Protein AF-A0A6A6EBR3-F1 (afdb_monome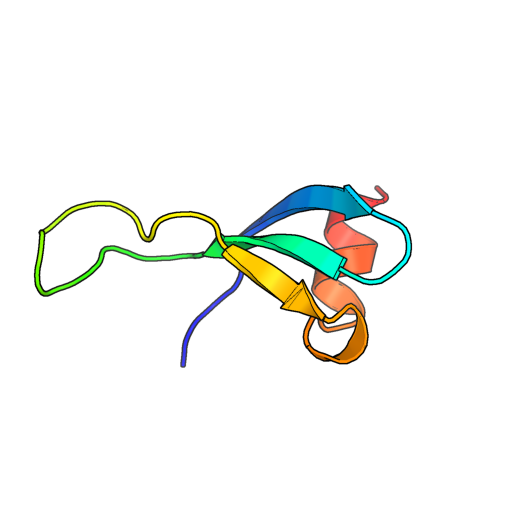r)

Structure (mmCIF, N/CA/C/O backbone):
data_AF-A0A6A6EBR3-F1
#
_entry.id   AF-A0A6A6EBR3-F1
#
loop_
_atom_site.group_PDB
_atom_site.id
_atom_site.type_symbol
_atom_site.label_atom_id
_atom_site.label_alt_id
_atom_site.label_comp_id
_atom_site.label_asym_id
_atom_site.label_entity_id
_atom_site.label_seq_id
_atom_site.pdbx_PDB_ins_code
_atom_site.Cartn_x
_atom_site.Cartn_y
_atom_site.Cartn_z
_atom_site.occupancy
_atom_site.B_iso_or_equiv
_atom_site.auth_seq_id
_atom_site.auth_comp_id
_atom_site.auth_asym_id
_atom_site.auth_atom_id
_atom_site.pdbx_PDB_model_num
ATOM 1 N N . LEU A 1 1 ? -4.078 -3.833 16.013 1.00 49.38 1 LEU A N 1
ATOM 2 C CA . LEU A 1 1 ? -3.211 -4.303 14.907 1.00 49.38 1 LEU A CA 1
ATOM 3 C C . LEU A 1 1 ? -3.706 -3.648 13.626 1.00 49.38 1 LEU A C 1
ATOM 5 O O . LEU A 1 1 ? -4.852 -3.874 13.265 1.00 49.38 1 LEU A O 1
ATOM 9 N N . TRP A 1 2 ? -2.903 -2.786 13.002 1.00 63.16 2 TRP A N 1
ATOM 10 C CA . TRP A 1 2 ? -3.257 -2.132 11.737 1.00 63.16 2 TRP A CA 1
ATOM 11 C C . TRP A 1 2 ? -3.051 -3.141 10.601 1.00 63.16 2 TRP A C 1
ATOM 13 O O . TRP A 1 2 ? -1.966 -3.708 10.483 1.00 63.16 2 TRP A O 1
ATOM 23 N N . GLY A 1 3 ? -4.087 -3.425 9.812 1.00 67.25 3 GLY A N 1
ATOM 24 C CA . GLY A 1 3 ? -3.992 -4.336 8.668 1.00 67.25 3 GLY A CA 1
ATOM 25 C C . GLY A 1 3 ? -3.778 -3.550 7.380 1.00 67.25 3 GLY A C 1
ATOM 26 O O . GLY A 1 3 ? -4.466 -2.562 7.164 1.00 67.25 3 GLY A O 1
ATOM 27 N N . ALA A 1 4 ? -2.858 -3.964 6.515 1.00 76.75 4 ALA A N 1
ATOM 28 C CA . ALA A 1 4 ? -2.764 -3.424 5.159 1.00 76.75 4 ALA A CA 1
ATOM 29 C C . ALA A 1 4 ? -3.716 -4.193 4.229 1.00 76.75 4 ALA A C 1
ATOM 31 O O . ALA A 1 4 ? -3.770 -5.421 4.288 1.00 76.75 4 ALA A O 1
ATOM 32 N N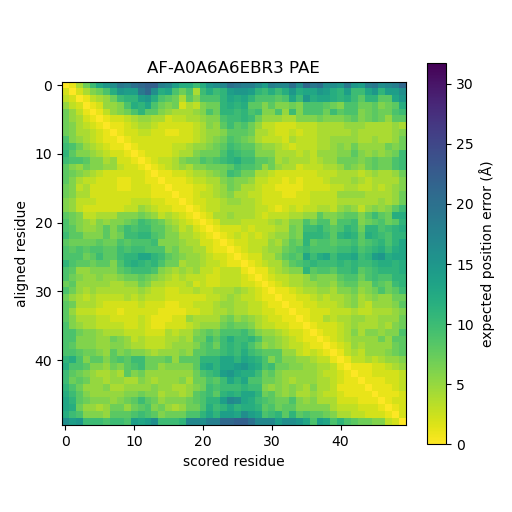 . THR A 1 5 ? -4.471 -3.488 3.387 1.00 77.19 5 THR A N 1
ATOM 33 C CA . THR A 1 5 ? -5.449 -4.090 2.463 1.00 77.19 5 THR A CA 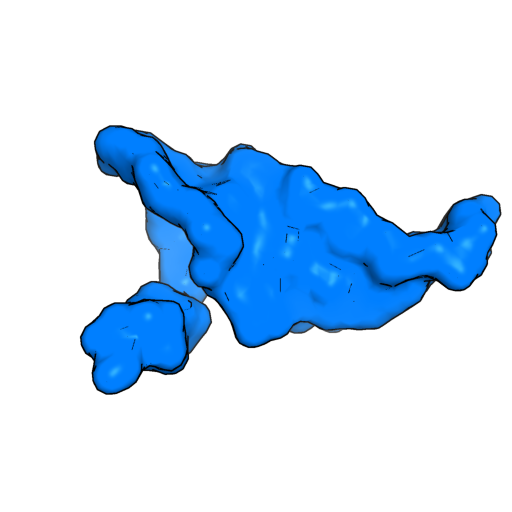1
ATOM 34 C C . THR A 1 5 ? -4.853 -4.324 1.083 1.00 77.19 5 THR A C 1
ATOM 36 O O . THR A 1 5 ? -5.126 -5.348 0.466 1.00 77.19 5 THR A O 1
ATOM 39 N N . SER A 1 6 ? -4.068 -3.369 0.576 1.00 79.81 6 SER A N 1
ATOM 40 C CA . SER A 1 6 ? -3.523 -3.410 -0.784 1.00 79.81 6 SER A CA 1
ATOM 41 C C . SER A 1 6 ? -2.354 -2.436 -0.952 1.00 79.81 6 SER A C 1
ATOM 43 O O . SER A 1 6 ? -2.292 -1.410 -0.274 1.00 79.81 6 SER A O 1
ATOM 45 N N . ILE A 1 7 ? -1.437 -2.739 -1.874 1.00 85.25 7 ILE A N 1
ATOM 46 C CA . ILE A 1 7 ? -0.452 -1.779 -2.381 1.00 85.25 7 ILE A CA 1
ATOM 47 C C . ILE A 1 7 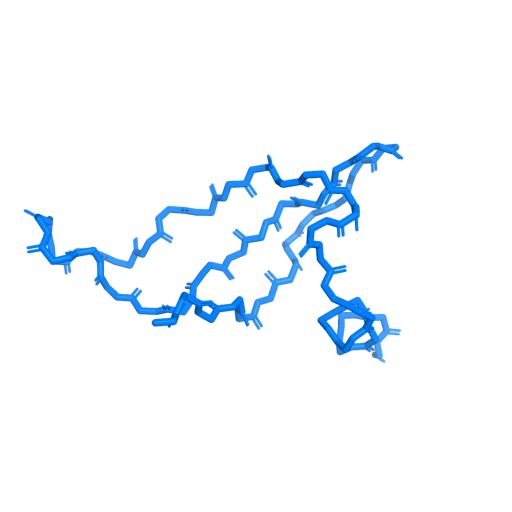? -1.065 -1.102 -3.609 1.00 85.25 7 ILE A C 1
ATOM 49 O O . ILE A 1 7 ? -1.427 -1.754 -4.582 1.00 85.25 7 ILE A O 1
ATOM 53 N N . LEU A 1 8 ? -1.183 0.219 -3.566 1.00 86.81 8 LEU A N 1
ATOM 54 C CA . LEU A 1 8 ? -1.735 1.018 -4.656 1.00 86.81 8 LEU A CA 1
ATOM 55 C C . LEU A 1 8 ? -0.662 1.431 -5.666 1.00 86.81 8 LEU A C 1
ATOM 57 O O . LEU A 1 8 ? -0.938 1.530 -6.858 1.00 86.81 8 LEU A O 1
ATOM 61 N N . LYS A 1 9 ? 0.549 1.735 -5.184 1.00 87.88 9 LYS A N 1
ATOM 62 C CA . LYS A 1 9 ? 1.685 2.198 -5.998 1.00 87.88 9 LYS A CA 1
ATOM 63 C C . LYS A 1 9 ? 3.004 1.734 -5.394 1.00 87.88 9 LYS A C 1
ATOM 65 O O . LYS A 1 9 ? 3.095 1.530 -4.183 1.00 87.88 9 LYS A O 1
ATOM 70 N N . GLU A 1 10 ? 4.048 1.662 -6.211 1.00 91.50 10 GLU A N 1
ATOM 71 C CA . GLU A 1 10 ? 5.422 1.533 -5.731 1.00 91.50 10 GLU A CA 1
ATOM 72 C C . GLU A 1 10 ? 6.318 2.640 -6.279 1.00 91.50 10 GLU A C 1
ATOM 74 O O . GLU A 1 10 ? 6.061 3.212 -7.336 1.00 91.50 10 GLU A O 1
ATOM 79 N N . ASN A 1 11 ? 7.375 2.935 -5.534 1.00 88.19 11 ASN A N 1
ATOM 80 C CA . ASN A 1 11 ? 8.557 3.623 -6.034 1.00 88.19 11 ASN A CA 1
ATOM 81 C C . ASN A 1 11 ? 9.804 2.846 -5.582 1.00 88.19 11 ASN A C 1
ATOM 83 O O . ASN A 1 11 ? 9.685 1.839 -4.879 1.00 88.19 11 ASN A O 1
ATOM 87 N N . ASP A 1 12 ? 11.001 3.322 -5.925 1.00 85.12 12 ASP A N 1
ATOM 88 C CA . ASP A 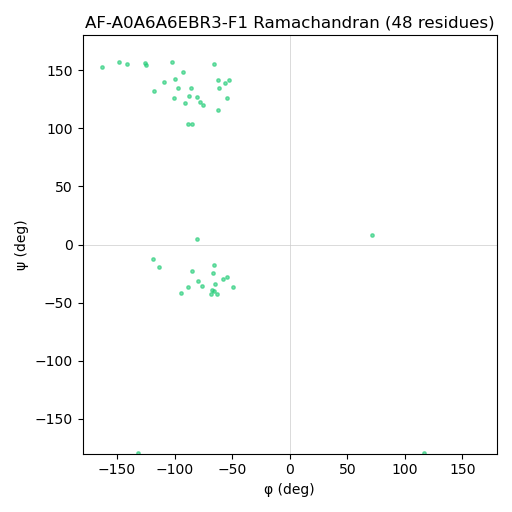1 12 ? 12.260 2.625 -5.624 1.00 85.12 12 ASP A CA 1
ATOM 89 C C . ASP A 1 12 ? 12.390 2.167 -4.163 1.00 85.12 12 ASP A C 1
ATOM 91 O O . ASP A 1 12 ? 12.900 1.078 -3.896 1.00 85.12 12 ASP A O 1
ATOM 95 N N . ARG A 1 13 ? 11.893 2.958 -3.201 1.00 86.75 13 ARG A N 1
ATOM 96 C CA . ARG A 1 13 ? 12.142 2.741 -1.763 1.00 86.75 13 ARG A CA 1
ATOM 97 C C . ARG A 1 13 ? 10.893 2.471 -0.925 1.00 86.75 13 ARG A C 1
ATOM 99 O O . ARG A 1 13 ? 11.024 2.068 0.236 1.00 86.75 13 ARG A O 1
ATOM 106 N N . LYS A 1 14 ? 9.694 2.699 -1.462 1.00 90.25 14 LYS A N 1
ATOM 107 C CA . LYS A 1 14 ? 8.436 2.696 -0.704 1.00 90.25 14 LYS A CA 1
ATOM 108 C C . LYS A 1 14 ? 7.282 2.063 -1.479 1.00 90.25 14 LYS A C 1
ATOM 110 O O . LYS A 1 14 ? 7.255 2.083 -2.708 1.00 90.25 14 LYS A O 1
ATOM 115 N N . TYR A 1 15 ? 6.305 1.569 -0.729 1.00 89.00 15 TYR A N 1
ATOM 116 C CA . TYR A 1 15 ? 4.988 1.189 -1.225 1.00 89.00 15 TYR A CA 1
ATOM 117 C C . TYR A 1 15 ? 3.946 2.182 -0.723 1.00 89.00 15 TYR A C 1
ATOM 119 O O . TYR A 1 15 ? 3.995 2.615 0.426 1.00 89.00 15 TYR A O 1
ATOM 127 N N . PHE A 1 16 ? 3.006 2.546 -1.584 1.00 89.88 16 PHE A N 1
ATOM 128 C CA . PHE A 1 16 ? 1.831 3.314 -1.206 1.00 89.88 16 PHE A CA 1
ATOM 129 C C . PHE A 1 16 ? 0.748 2.331 -0.775 1.00 89.88 16 PHE A C 1
ATOM 131 O O . PHE A 1 16 ? 0.180 1.633 -1.615 1.00 89.88 16 PHE A O 1
ATOM 138 N N . ILE A 1 17 ? 0.527 2.214 0.531 1.00 87.75 17 ILE A N 1
ATOM 139 C CA . ILE A 1 17 ? -0.303 1.170 1.133 1.00 87.75 17 ILE A CA 1
ATOM 140 C C . ILE A 1 17 ? -1.673 1.746 1.470 1.00 87.75 17 ILE A C 1
ATOM 142 O O . ILE A 1 17 ? -1.773 2.744 2.181 1.00 87.75 17 ILE A O 1
ATOM 146 N N . ALA A 1 18 ? -2.724 1.094 0.978 1.00 86.69 18 ALA A N 1
ATOM 147 C CA . ALA A 1 18 ? -4.079 1.273 1.472 1.00 86.69 18 ALA A CA 1
ATOM 148 C C . ALA A 1 18 ? -4.258 0.446 2.746 1.00 86.69 18 ALA A C 1
ATOM 150 O O . ALA A 1 18 ? -4.000 -0.762 2.763 1.00 86.69 18 ALA A O 1
ATOM 151 N N . TRP A 1 19 ? -4.708 1.102 3.807 1.00 85.19 19 TRP A N 1
ATOM 152 C CA . TRP A 1 19 ? -4.907 0.487 5.111 1.00 85.19 19 TRP A CA 1
ATOM 153 C C . TRP A 1 19 ? -6.337 -0.016 5.274 1.00 85.19 19 TRP A C 1
ATOM 155 O O . TRP A 1 19 ? -7.290 0.538 4.725 1.00 85.19 19 TRP A O 1
ATOM 165 N N . LYS A 1 20 ? -6.479 -1.095 6.038 1.00 80.75 20 LYS A N 1
ATOM 166 C CA . LYS A 1 20 ? -7.756 -1.703 6.379 1.00 80.75 20 LYS A CA 1
ATOM 167 C C . LYS A 1 20 ? -8.291 -1.015 7.619 1.00 80.75 20 LYS A C 1
ATOM 169 O O . LYS A 1 20 ? -7.626 -0.980 8.652 1.00 80.75 20 LYS A O 1
ATOM 174 N N . GLY A 1 21 ? -9.530 -0.561 7.523 1.00 80.81 21 GLY A N 1
ATOM 175 C CA . GLY A 1 21 ? -10.249 0.034 8.635 1.00 80.81 21 GLY A CA 1
ATOM 176 C C . GLY A 1 21 ? -10.600 1.488 8.385 1.00 80.81 21 GLY A C 1
ATOM 177 O O . GLY A 1 21 ? -10.325 2.058 7.327 1.00 80.81 21 GLY A O 1
ATOM 178 N N . VAL A 1 22 ? -11.248 2.042 9.393 1.00 81.12 22 VAL A N 1
ATOM 179 C CA . VAL A 1 22 ? -11.783 3.391 9.412 1.00 81.12 22 VAL A CA 1
ATOM 180 C C . VAL A 1 22 ? -11.062 4.115 10.537 1.00 81.12 22 VAL A C 1
ATOM 182 O O . VAL A 1 22 ? -10.923 3.561 11.629 1.00 81.12 22 VAL A O 1
ATOM 185 N N . ASP A 1 23 ? -10.566 5.309 10.256 1.00 79.25 23 ASP A N 1
ATOM 186 C CA . ASP A 1 23 ? -9.961 6.175 11.247 1.00 79.25 23 ASP A CA 1
ATOM 187 C C . ASP A 1 23 ? -11.024 6.546 12.293 1.00 79.25 23 ASP A C 1
ATOM 189 O O . ASP A 1 23 ? -12.010 7.205 11.956 1.00 79.25 23 ASP A O 1
ATOM 193 N N . PRO A 1 24 ? -10.862 6.133 13.563 1.00 79.56 24 PRO A N 1
ATOM 194 C CA . PRO A 1 24 ? -11.851 6.396 14.602 1.00 79.56 24 PRO A CA 1
ATOM 195 C C . PRO A 1 24 ? -11.993 7.889 14.924 1.00 79.56 24 PRO A C 1
ATOM 197 O O . PRO A 1 24 ? -12.990 8.273 15.528 1.00 79.56 24 PRO A O 1
ATOM 200 N N . ALA A 1 25 ? -11.026 8.728 14.535 1.00 82.25 25 ALA A N 1
ATOM 201 C CA . ALA A 1 25 ? -11.096 10.170 14.740 1.00 82.25 25 ALA A CA 1
ATOM 202 C C . ALA A 1 25 ? -11.966 10.880 13.692 1.00 82.25 25 ALA A C 1
ATOM 204 O O . ALA A 1 25 ? -12.584 11.895 14.002 1.00 82.25 25 ALA A O 1
ATOM 205 N N . THR A 1 26 ? -12.013 10.365 12.460 1.00 80.88 26 THR A N 1
ATOM 206 C CA . THR A 1 26 ? -12.713 11.012 11.334 1.00 80.88 26 THR A CA 1
ATOM 207 C C . THR A 1 26 ? -13.929 10.229 10.844 1.00 80.88 26 THR A C 1
ATOM 209 O O . THR A 1 26 ? -14.797 10.798 10.189 1.00 80.88 26 THR A O 1
ATOM 212 N N . GLY A 1 27 ? -14.022 8.937 11.162 1.00 82.44 27 GLY A N 1
ATOM 213 C CA . GLY A 1 27 ? -15.034 8.039 10.607 1.00 82.44 27 GLY A CA 1
ATOM 214 C C . GLY A 1 27 ? -14.802 7.698 9.130 1.00 82.44 27 GLY A C 1
ATOM 215 O O . GLY A 1 27 ? -15.655 7.058 8.517 1.00 82.44 27 GLY A O 1
ATOM 216 N N . GLU A 1 28 ? -13.658 8.082 8.556 1.00 82.19 28 GLU A N 1
ATOM 217 C CA . GLU A 1 28 ? -13.308 7.822 7.158 1.00 82.19 28 GLU A CA 1
ATOM 218 C C . GLU A 1 28 ? -12.320 6.664 7.020 1.00 82.19 28 GLU A C 1
ATOM 220 O O . GLU A 1 28 ? -11.571 6.346 7.940 1.00 82.19 28 GLU A O 1
ATOM 225 N N . ALA A 1 29 ? -12.279 6.019 5.853 1.00 81.62 29 ALA A N 1
ATOM 226 C CA . ALA A 1 29 ? -11.250 5.021 5.576 1.00 81.62 29 ALA A CA 1
ATOM 227 C C . ALA A 1 29 ? -9.848 5.626 5.761 1.00 81.62 29 ALA A C 1
ATOM 229 O O . ALA A 1 29 ? -9.590 6.759 5.345 1.00 81.62 29 ALA A O 1
ATOM 230 N N . TYR A 1 30 ? -8.930 4.862 6.355 1.00 82.62 30 TYR A N 1
ATOM 231 C CA . TYR A 1 30 ? -7.559 5.328 6.545 1.00 82.62 30 TYR A CA 1
ATOM 232 C C . TYR A 1 30 ? -6.942 5.778 5.219 1.00 82.62 30 TYR A C 1
ATOM 234 O O . TYR A 1 30 ? -6.895 5.024 4.240 1.0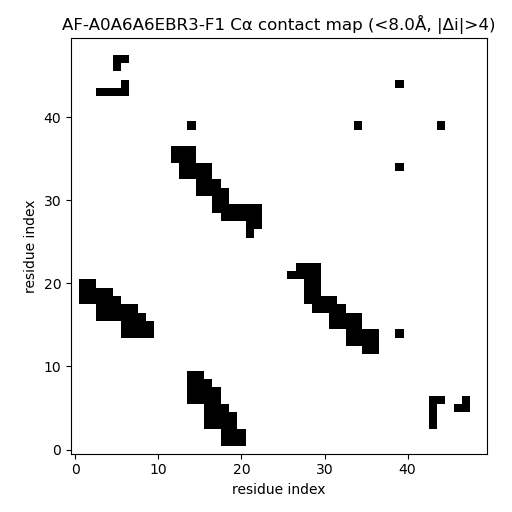0 82.62 30 TYR A O 1
ATOM 242 N N . LYS A 1 31 ? -6.424 7.010 5.203 1.00 83.94 31 LYS A N 1
ATOM 243 C CA . LYS A 1 31 ? -5.755 7.546 4.020 1.00 83.94 31 LYS A CA 1
ATOM 244 C C . LYS A 1 31 ? -4.539 6.678 3.686 1.00 83.94 31 LYS A C 1
ATOM 246 O O . LYS A 1 31 ? -3.774 6.340 4.593 1.00 83.94 31 LYS A O 1
ATOM 251 N N . PRO A 1 32 ? -4.334 6.314 2.410 1.00 87.88 32 PRO A N 1
ATOM 252 C CA . PRO A 1 32 ? -3.163 5.545 2.033 1.00 87.88 32 PRO A CA 1
ATOM 253 C C . PRO A 1 32 ? -1.879 6.332 2.317 1.00 87.88 32 PRO A C 1
ATOM 255 O O . PRO A 1 32 ? -1.826 7.545 2.091 1.00 87.88 32 PRO A O 1
ATOM 258 N N . THR A 1 33 ? -0.836 5.651 2.791 1.00 87.88 33 THR A N 1
ATOM 259 C CA . THR A 1 33 ? 0.451 6.280 3.135 1.00 87.88 33 THR A CA 1
ATOM 260 C C . THR A 1 33 ? 1.619 5.607 2.427 1.00 87.88 33 THR A C 1
ATOM 262 O O . THR A 1 33 ? 1.554 4.452 2.007 1.00 87.88 33 THR A O 1
ATOM 265 N N . TRP A 1 34 ? 2.711 6.357 2.262 1.00 89.56 34 TRP A N 1
ATOM 266 C CA . TRP A 1 34 ? 3.959 5.837 1.709 1.00 89.56 34 TRP A CA 1
ATOM 267 C C . TRP A 1 34 ? 4.805 5.190 2.802 1.00 89.56 34 TRP A C 1
ATOM 269 O O . TRP A 1 34 ? 5.512 5.881 3.536 1.00 89.56 34 TRP A O 1
ATOM 279 N N . GLU A 1 35 ? 4.808 3.864 2.832 1.00 87.25 35 GLU A N 1
ATOM 280 C CA . GLU A 1 35 ? 5.584 3.073 3.779 1.00 87.25 35 GLU A CA 1
ATOM 281 C C . GLU A 1 35 ? 6.882 2.541 3.157 1.00 87.25 35 GLU A C 1
ATOM 283 O O . GLU A 1 35 ? 6.897 2.138 1.990 1.00 87.25 35 GLU A O 1
ATOM 288 N N . PRO A 1 36 ? 7.997 2.494 3.907 1.00 87.75 36 PRO A N 1
ATOM 289 C CA . PRO A 1 36 ? 9.216 1.820 3.472 1.00 87.75 36 PRO A CA 1
ATOM 290 C C . PRO A 1 36 ? 8.948 0.374 3.037 1.00 87.75 36 PRO A C 1
ATOM 292 O O . PRO A 1 36 ? 8.214 -0.343 3.713 1.00 87.75 36 PRO A O 1
ATOM 295 N N . LYS A 1 37 ? 9.614 -0.108 1.976 1.00 82.44 37 LYS A N 1
ATOM 296 C CA . LYS A 1 37 ? 9.440 -1.499 1.495 1.00 82.44 37 LYS A CA 1
ATOM 297 C C . LYS A 1 37 ? 9.683 -2.560 2.582 1.00 82.44 37 LYS A C 1
ATOM 299 O O . LYS A 1 37 ? 9.073 -3.618 2.534 1.00 82.44 37 LYS A O 1
ATOM 304 N N . ARG A 1 38 ? 10.518 -2.258 3.586 1.00 80.94 38 ARG A N 1
ATOM 305 C CA . ARG A 1 38 ? 10.761 -3.113 4.766 1.00 80.94 38 ARG A CA 1
ATOM 306 C C . ARG A 1 38 ? 9.549 -3.279 5.698 1.00 80.94 38 ARG A C 1
ATOM 308 O O . ARG A 1 38 ? 9.502 -4.257 6.430 1.00 80.94 38 ARG A O 1
ATOM 315 N N . ASN A 1 39 ? 8.613 -2.327 5.695 1.00 74.38 39 ASN A N 1
ATOM 316 C CA . ASN A 1 39 ? 7.412 -2.361 6.533 1.00 74.38 39 ASN A CA 1
ATOM 317 C C . ASN A 1 39 ? 6.290 -3.178 5.877 1.00 74.38 39 ASN A C 1
ATOM 319 O O . ASN A 1 39 ? 5.412 -3.680 6.573 1.00 74.38 39 ASN A 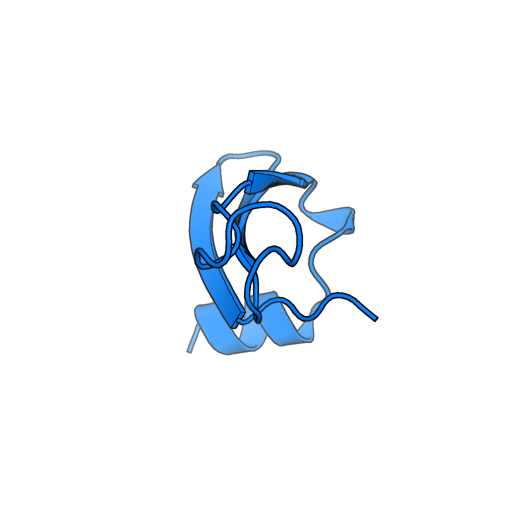O 1
ATOM 323 N N . ALA A 1 40 ? 6.313 -3.336 4.550 1.00 78.06 40 ALA A N 1
ATOM 324 C CA . ALA A 1 40 ? 5.397 -4.236 3.868 1.00 78.06 40 ALA A CA 1
ATOM 325 C C . ALA A 1 40 ? 5.850 -5.684 4.092 1.00 78.06 40 ALA A C 1
ATOM 327 O O . ALA A 1 40 ? 6.959 -6.070 3.715 1.00 78.06 40 ALA A O 1
ATOM 328 N N . ASN A 1 41 ? 4.990 -6.501 4.698 1.00 76.44 41 ASN A N 1
ATOM 329 C CA . ASN A 1 41 ? 5.267 -7.926 4.836 1.00 76.44 41 ASN A CA 1
ATOM 330 C C . ASN A 1 41 ? 5.297 -8.606 3.447 1.00 76.4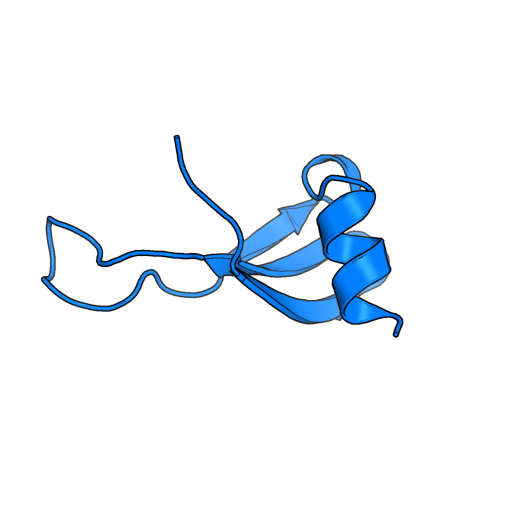4 41 ASN A C 1
ATOM 332 O O . ASN A 1 41 ? 4.692 -8.141 2.476 1.00 76.44 41 ASN A O 1
ATOM 336 N N . ARG A 1 42 ? 6.017 -9.734 3.336 1.00 76.44 42 ARG A N 1
ATOM 337 C CA . ARG A 1 42 ? 6.127 -10.480 2.063 1.00 76.44 42 ARG A CA 1
ATOM 338 C C . ARG A 1 42 ? 4.761 -10.912 1.524 1.00 76.44 42 ARG A C 1
ATOM 340 O O . ARG A 1 42 ? 4.611 -11.020 0.312 1.00 76.44 42 ARG A O 1
ATOM 347 N N . GLU A 1 43 ? 3.785 -11.142 2.399 1.00 74.69 43 GLU A N 1
ATOM 348 C CA . GLU A 1 43 ? 2.432 -11.546 2.013 1.00 74.69 43 GLU A CA 1
ATOM 349 C C . GLU A 1 43 ? 1.662 -10.440 1.292 1.00 74.69 43 GLU A C 1
ATOM 351 O O . GLU A 1 43 ? 1.069 -10.716 0.254 1.00 74.69 43 GLU A O 1
ATOM 356 N N . LEU A 1 44 ? 1.737 -9.190 1.757 1.00 78.94 44 LEU A N 1
ATOM 357 C CA . LEU A 1 44 ? 1.097 -8.051 1.094 1.00 78.94 44 LEU A CA 1
ATOM 358 C C . LEU A 1 44 ? 1.689 -7.817 -0.300 1.00 78.94 44 LEU A C 1
ATOM 360 O O . LEU A 1 44 ? 0.957 -7.620 -1.266 1.00 78.94 44 LEU A O 1
ATOM 364 N N . VAL A 1 45 ? 3.016 -7.908 -0.426 1.00 76.94 45 VAL A N 1
ATOM 365 C CA . VAL A 1 45 ? 3.691 -7.783 -1.728 1.00 76.94 45 VAL A CA 1
ATOM 366 C C . VAL A 1 45 ? 3.316 -8.944 -2.656 1.00 76.94 45 VAL A C 1
ATOM 368 O O . VAL A 1 45 ? 3.097 -8.733 -3.846 1.00 76.94 45 VAL A O 1
ATOM 371 N N . LYS A 1 46 ? 3.221 -10.171 -2.129 1.00 77.19 46 LYS A N 1
ATOM 372 C CA . LYS A 1 46 ? 2.824 -11.358 -2.902 1.00 77.19 46 LYS A CA 1
ATOM 373 C C . LYS A 1 46 ? 1.365 -11.289 -3.356 1.00 77.19 46 LYS A C 1
ATOM 375 O O . LYS A 1 46 ? 1.081 -11.686 -4.478 1.00 77.19 46 LYS A O 1
ATOM 380 N N . ALA A 1 47 ? 0.466 -10.790 -2.509 1.00 72.88 47 ALA A N 1
ATOM 381 C CA . ALA A 1 47 ? -0.933 -10.564 -2.858 1.00 72.88 47 ALA A CA 1
ATOM 382 C C . ALA A 1 47 ? -1.083 -9.498 -3.952 1.00 72.88 47 ALA A C 1
ATOM 384 O O . ALA A 1 47 ? -1.956 -9.626 -4.799 1.00 72.88 47 ALA A O 1
ATOM 385 N N . TRP A 1 48 ? -0.214 -8.483 -3.962 1.00 75.25 48 TRP A N 1
ATOM 386 C CA . TRP A 1 48 ? -0.227 -7.433 -4.979 1.00 75.25 48 TRP A CA 1
ATOM 387 C C . TRP A 1 48 ? 0.349 -7.862 -6.339 1.00 75.25 48 TRP A C 1
ATOM 389 O O . TRP A 1 48 ? -0.148 -7.430 -7.371 1.00 75.25 48 TRP A O 1
ATOM 399 N N . LYS A 1 49 ? 1.385 -8.711 -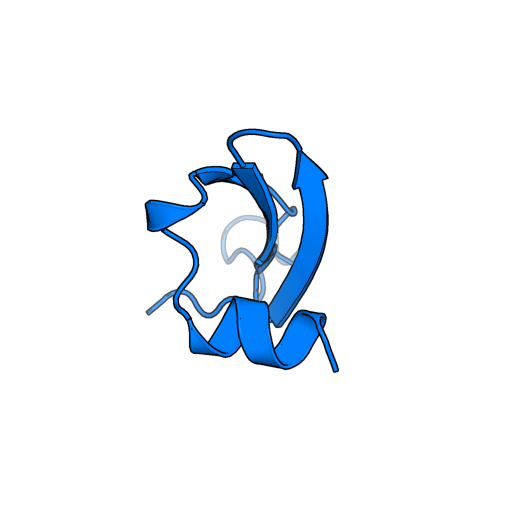6.367 1.00 71.94 49 LYS A N 1
ATOM 400 C CA . LYS A 1 49 ? 2.044 -9.163 -7.612 1.00 71.94 49 LYS A CA 1
ATOM 401 C C . LYS A 1 49 ? 1.318 -10.296 -8.358 1.00 71.94 49 LYS A C 1
ATOM 403 O O . LYS A 1 49 ? 1.898 -10.848 -9.292 1.00 71.94 49 LYS A O 1
ATOM 408 N N . LYS A 1 50 ? 0.137 -10.707 -7.901 1.00 58.69 50 LYS A N 1
ATOM 409 C CA . LYS A 1 50 ? -0.613 -11.832 -8.469 1.00 58.69 50 LYS A CA 1
ATOM 410 C C . LYS A 1 50 ? -1.562 -11.352 -9.558 1.00 58.69 50 LYS A C 1
ATOM 412 O O . LYS A 1 50 ? -1.670 -12.083 -10.562 1.00 58.69 50 LYS A O 1
#

Organism: NCBI:txid1314779

Mean predicted aligned error: 5.85 Å

Radius of gyration: 11.09 Å; Cα contacts (8 Å, |Δi|>4): 78; chains: 1; bounding box: 27×23×23 Å

Nearest PDB structures (foldseek):
  4j95-assembly5_A  TM=4.993E-01  e=8.751E-01  Homo sapiens
  4j95-assembly6_C  TM=4.875E-01  e=9.346E-01  Homo sapiens
  6agx-assembly2_C  TM=5.053E-01  e=1.138E+00  Homo sapiens
  4v04-assembly2_B  TM=5.159E-01  e=1.066E+00  Homo sapiens
  6agx-assembly2_D  TM=4.965E-01  e=1.216E+00  Homo sapiens

pLDDT: mean 80.54, std 8.11, range [49.38, 91.5]

Sequence (50 aa):
LWGATSILKENDRKYFIAWKGVDPATGEAYKPTWEPKRNANRELVKAWKK

InterPro domains:
  IPR016197 Chromo-like domain superfamily [SSF54160] (9-49)

Secondary structure (DSSP, 8-state):
-PEEEEEEEE-SSEEEEEEESB-TTTSSBPPPEEEETTTS-HHHHHHHT-

Foldseek 3Di:
DKAWDAFPDDDPFWTFTQTPDADPVPRHGDHTDTGGPVVDDPVRVVVHVD

Solvent-accessible surface area (backbone atoms only — not comparable to full-atom values): 3114 Å² total; per-residue (Å²): 135,90,45,76,69,46,64,79,46,76,57,101,64,30,31,30,34,32,45,52,59,58,35,88,91,77,73,41,68,40,76,63,44,79,40,50,53,86,75,54,52,72,63,59,55,52,66,60,76,107